Protein AF-A0A7S0RRQ2-F1 (afdb_monomer)

Secondary structure (DSSP, 8-state):
-----HHHHHHHHHHHHS-HHHHHHHTT-SSHHHHHHHHHHHHHHHHH-HHHHHHTPSSPPPPGGGS-B------EEEEGGGTEEEESS----B----SBSTTSBS---SSS----S---PPPP-

Mean predicted aligned error: 14.65 Å

Radius of gyration: 19.09 Å; Cα contacts (8 Å, |Δi|>4): 147; chains: 1; bounding box: 36×45×45 Å

Organism: NCBI:txid1034604

pLDDT: mean 73.33, std 18.24, range [39.5, 97.38]

Structure (mmCIF, N/CA/C/O backbone):
data_AF-A0A7S0RRQ2-F1
#
_entry.id   AF-A0A7S0RRQ2-F1
#
loop_
_atom_site.group_PDB
_atom_site.id
_atom_site.type_symbol
_atom_site.label_atom_id
_atom_site.label_alt_id
_atom_site.label_comp_id
_atom_site.label_asym_id
_atom_site.label_entity_id
_atom_site.label_seq_id
_atom_site.pdbx_PDB_ins_code
_atom_site.Cartn_x
_atom_site.Cartn_y
_atom_site.Cartn_z
_atom_site.occupancy
_atom_site.B_iso_or_equiv
_atom_site.auth_seq_id
_atom_site.auth_comp_id
_atom_site.auth_asym_id
_atom_site.auth_atom_id
_atom_site.pdbx_PDB_model_num
ATOM 1 N N . GLY A 1 1 ? 6.290 -14.920 -3.853 1.00 60.03 1 GLY A N 1
ATOM 2 C CA . GLY A 1 1 ? 5.599 -16.143 -3.412 1.00 60.03 1 GLY A CA 1
ATOM 3 C C . GLY A 1 1 ? 4.577 -15.842 -2.325 1.00 60.03 1 GLY A C 1
ATOM 4 O O . GLY A 1 1 ? 4.312 -14.675 -2.041 1.00 60.03 1 GLY A O 1
ATOM 5 N N . GLN A 1 2 ? 4.027 -16.902 -1.724 1.00 71.19 2 GLN A N 1
ATOM 6 C CA . GLN A 1 2 ? 3.119 -16.876 -0.558 1.00 71.19 2 GLN A CA 1
ATOM 7 C C . GLN A 1 2 ? 3.799 -17.338 0.749 1.00 71.19 2 GLN A C 1
ATOM 9 O O . GLN A 1 2 ? 3.146 -17.491 1.786 1.00 71.19 2 GLN A O 1
ATOM 14 N N . ASP A 1 3 ? 5.100 -17.628 0.693 1.00 76.12 3 ASP A N 1
ATOM 15 C CA . ASP A 1 3 ? 5.856 -18.108 1.843 1.00 76.12 3 ASP A CA 1
ATOM 16 C C . ASP A 1 3 ? 6.263 -16.917 2.717 1.00 76.12 3 ASP A C 1
ATOM 18 O O . ASP A 1 3 ? 6.983 -16.017 2.277 1.00 76.12 3 ASP A O 1
ATOM 22 N N . PHE A 1 4 ? 5.698 -16.861 3.921 1.00 76.00 4 PHE A N 1
ATOM 23 C CA . PHE A 1 4 ? 5.747 -15.709 4.818 1.00 76.00 4 PHE A CA 1
ATOM 24 C C . PH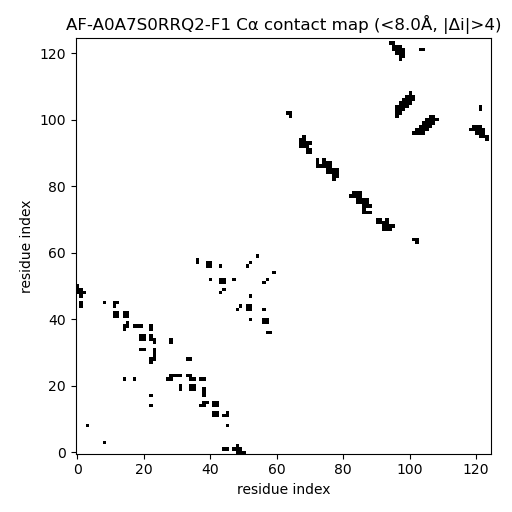E A 1 4 ? 6.107 -16.185 6.219 1.00 76.00 4 PHE A C 1
ATOM 26 O O . PHE A 1 4 ? 5.591 -17.207 6.675 1.00 76.00 4 PHE A O 1
ATOM 33 N N . PHE A 1 5 ? 6.917 -15.408 6.942 1.00 85.56 5 PHE A N 1
ATOM 34 C CA . PHE A 1 5 ? 7.195 -15.714 8.343 1.00 85.56 5 PHE A CA 1
ATOM 35 C C . PHE A 1 5 ? 5.884 -15.712 9.166 1.00 85.56 5 PHE A C 1
ATOM 37 O O . PHE A 1 5 ? 5.011 -14.877 8.902 1.00 85.56 5 PHE A O 1
ATOM 44 N N . PRO A 1 6 ? 5.703 -16.624 10.147 1.00 87.50 6 PRO A N 1
ATOM 45 C CA . PRO A 1 6 ? 4.375 -16.937 10.693 1.00 87.50 6 PRO A CA 1
ATOM 46 C C . PRO A 1 6 ? 3.595 -15.734 11.238 1.00 87.50 6 PRO A C 1
ATOM 48 O O . PRO A 1 6 ? 2.400 -15.614 10.983 1.00 87.50 6 PRO A O 1
ATOM 51 N N . GLN A 1 7 ? 4.285 -14.806 11.906 1.00 89.25 7 GLN A N 1
ATOM 52 C CA . GLN A 1 7 ? 3.702 -13.583 12.472 1.00 89.25 7 GLN A CA 1
ATOM 53 C C . GLN A 1 7 ? 3.080 -12.674 11.396 1.00 89.25 7 GLN A C 1
ATOM 55 O O . GLN A 1 7 ? 2.008 -12.111 11.607 1.00 89.25 7 GLN A O 1
ATOM 60 N N . MET A 1 8 ? 3.705 -12.566 10.214 1.00 86.88 8 MET A N 1
ATOM 61 C CA . MET A 1 8 ? 3.144 -11.807 9.089 1.00 86.88 8 MET A CA 1
ATOM 62 C C . MET A 1 8 ? 1.874 -12.474 8.558 1.00 86.88 8 MET A C 1
ATOM 64 O O . MET A 1 8 ? 0.885 -11.792 8.302 1.00 86.88 8 MET A O 1
ATOM 68 N N . ARG A 1 9 ? 1.867 -13.810 8.434 1.00 90.06 9 ARG A N 1
ATOM 69 C CA . ARG A 1 9 ? 0.675 -14.550 7.991 1.00 90.06 9 ARG A CA 1
ATOM 70 C C . ARG A 1 9 ? -0.481 -14.382 8.984 1.00 90.06 9 ARG A C 1
ATOM 72 O O . ARG A 1 9 ? -1.585 -14.089 8.542 1.00 90.06 9 ARG A O 1
ATOM 79 N N . GLN A 1 10 ? -0.215 -14.471 10.288 1.00 93.25 10 GLN A N 1
ATOM 80 C CA . GLN A 1 10 ? -1.203 -14.232 11.351 1.00 93.25 10 GLN A CA 1
ATOM 81 C C . GLN A 1 10 ? -1.772 -12.804 11.308 1.00 93.25 10 GLN A C 1
ATOM 83 O O . GLN A 1 10 ? -2.987 -12.629 11.359 1.00 93.25 10 GLN A O 1
ATOM 88 N N . CYS A 1 11 ? -0.915 -11.790 11.146 1.00 92.62 11 CYS A N 1
ATOM 89 C CA . CYS A 1 11 ? -1.331 -10.392 11.009 1.00 92.62 11 CYS A CA 1
ATOM 90 C C . CYS A 1 11 ? -2.237 -10.176 9.782 1.00 92.62 11 CYS A C 1
ATOM 92 O O . CYS A 1 11 ? -3.328 -9.620 9.903 1.00 92.62 11 CYS A O 1
ATOM 94 N N . MET A 1 12 ? -1.840 -10.689 8.611 1.00 93.81 12 MET A N 1
ATOM 95 C CA . MET A 1 12 ? -2.667 -10.605 7.401 1.00 93.81 12 MET A CA 1
ATOM 96 C C . MET A 1 12 ? -3.986 -11.379 7.549 1.00 93.81 12 MET A C 1
ATOM 98 O O . MET A 1 12 ? -5.011 -10.910 7.065 1.00 93.81 12 MET A O 1
ATOM 102 N N . GLN A 1 13 ? -3.993 -12.523 8.246 1.00 95.44 13 GLN A N 1
ATOM 103 C CA . GLN A 1 13 ? -5.216 -13.282 8.538 1.00 95.44 13 GLN A CA 1
ATOM 104 C C . GLN A 1 13 ? -6.193 -12.472 9.400 1.00 95.44 13 GLN A C 1
ATOM 106 O O . GLN A 1 13 ? -7.345 -12.323 8.994 1.00 95.44 13 GLN A O 1
ATOM 111 N N . HIS A 1 14 ? -5.730 -11.879 10.508 1.00 96.75 14 HIS A N 1
ATOM 112 C CA . HIS A 1 14 ? -6.534 -10.989 11.361 1.00 96.75 14 HIS A CA 1
ATOM 113 C C . HIS A 1 14 ? -7.149 -9.839 10.546 1.00 96.75 14 HIS A C 1
ATOM 115 O O . HIS A 1 14 ? -8.372 -9.726 10.459 1.00 96.75 14 HIS A O 1
ATOM 121 N N . LEU A 1 15 ? -6.318 -9.077 9.825 1.00 96.00 15 LEU A N 1
ATOM 122 C CA . LEU A 1 15 ? -6.752 -7.952 8.982 1.00 96.00 15 LEU A CA 1
ATOM 123 C C . LEU A 1 15 ? -7.727 -8.350 7.854 1.00 96.00 15 LEU A C 1
ATOM 125 O O . LEU A 1 15 ? -8.618 -7.572 7.514 1.00 96.00 15 LEU A O 1
ATOM 129 N N . SER A 1 16 ? -7.595 -9.557 7.292 1.00 95.12 16 SER A N 1
ATOM 130 C CA . SER A 1 16 ? -8.529 -10.092 6.286 1.00 95.12 16 SER A CA 1
ATOM 131 C C . SER A 1 16 ? -9.851 -10.613 6.871 1.00 95.12 16 SER A C 1
ATOM 133 O O . SER A 1 16 ? -10.835 -10.718 6.143 1.00 95.12 16 SER A O 1
ATOM 135 N N . SER A 1 17 ? -9.888 -10.943 8.169 1.00 97.25 17 SER A N 1
ATOM 136 C CA . SER A 1 17 ? -11.089 -11.452 8.855 1.00 97.25 17 SER A CA 1
ATOM 137 C C . SER A 1 17 ? -12.020 -10.354 9.379 1.00 97.25 17 SER A C 1
ATOM 139 O O . SER A 1 17 ? -13.209 -10.601 9.564 1.00 97.25 17 SER A O 1
ATOM 141 N N . MET A 1 18 ? -11.491 -9.147 9.586 1.00 97.00 18 MET A N 1
ATOM 142 C CA . MET A 1 18 ? -12.249 -7.957 9.976 1.00 97.00 18 MET A CA 1
ATOM 143 C C . MET A 1 18 ? -12.855 -7.240 8.767 1.00 97.00 18 MET A C 1
ATOM 145 O O . MET A 1 18 ? -12.277 -7.256 7.680 1.00 97.00 18 MET A O 1
ATOM 149 N N . THR A 1 19 ? -13.973 -6.534 8.958 1.00 97.38 19 THR A N 1
ATOM 150 C CA . THR A 1 19 ? -14.477 -5.592 7.946 1.00 97.38 19 THR A CA 1
ATOM 151 C C . THR A 1 19 ? -13.596 -4.334 7.873 1.00 97.38 19 THR A C 1
ATOM 153 O O . THR A 1 19 ? -12.903 -4.004 8.842 1.00 97.38 19 THR A O 1
ATOM 156 N N . PRO A 1 20 ? -13.626 -3.573 6.762 1.00 96.25 20 PRO A N 1
ATOM 157 C CA . PRO A 1 20 ? -12.943 -2.283 6.675 1.00 96.25 20 PRO A CA 1
ATOM 158 C C . PRO A 1 20 ? -13.309 -1.301 7.797 1.00 96.25 20 PRO A C 1
ATOM 160 O O . PRO A 1 20 ? -12.464 -0.516 8.207 1.00 96.25 20 PRO A O 1
ATOM 163 N N . GLU A 1 21 ? -14.535 -1.344 8.315 1.00 96.25 21 GLU A N 1
ATOM 164 C CA . GLU A 1 21 ? -15.006 -0.493 9.413 1.00 96.25 21 GLU A CA 1
ATOM 165 C C . GLU A 1 21 ? -14.344 -0.887 10.740 1.00 96.25 21 GLU A C 1
ATOM 167 O O . GLU A 1 21 ? -13.841 -0.021 11.450 1.00 96.25 21 GLU A O 1
ATOM 172 N N . GLN A 1 22 ? -14.244 -2.190 11.027 1.00 95.50 22 GLN A N 1
ATOM 173 C CA . GLN A 1 22 ? -13.519 -2.709 12.193 1.00 95.50 22 GLN A CA 1
ATOM 174 C C . GLN A 1 22 ? -12.019 -2.384 12.112 1.00 95.50 22 GLN A C 1
ATOM 176 O O . GLN A 1 22 ? -11.434 -1.921 13.087 1.00 95.50 22 GLN A O 1
ATOM 181 N N . VAL A 1 23 ? -11.407 -2.526 10.928 1.00 92.88 23 VAL A N 1
ATOM 18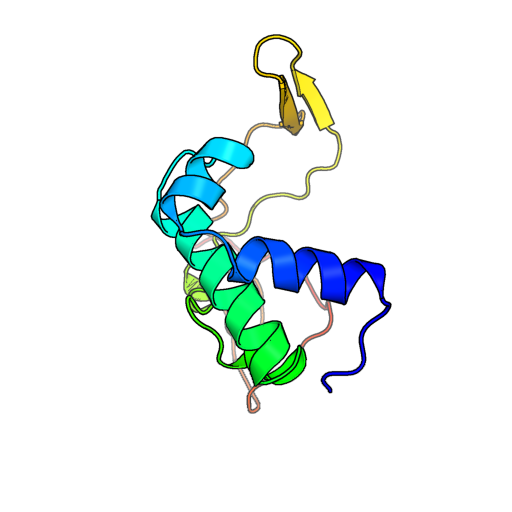2 C CA . VAL A 1 23 ? -10.020 -2.086 10.684 1.00 92.88 23 VAL A CA 1
ATOM 183 C C . VAL A 1 23 ? -9.885 -0.563 10.835 1.00 92.88 23 VAL A C 1
ATOM 185 O O . VAL A 1 23 ? -8.832 -0.085 11.256 1.00 92.88 23 VAL A O 1
ATOM 188 N N . GLN A 1 24 ? -10.921 0.224 10.520 1.00 85.88 24 GLN A N 1
ATOM 189 C CA . GLN A 1 24 ? -10.898 1.671 10.737 1.00 85.88 24 GLN A CA 1
ATOM 190 C C . GLN A 1 24 ? -10.917 2.018 12.232 1.00 85.88 24 GLN A C 1
ATOM 192 O O . GLN A 1 24 ? -10.153 2.888 12.650 1.00 85.88 24 GLN A O 1
ATOM 197 N N . GLU A 1 25 ? -11.757 1.341 13.014 1.00 88.75 25 GLU A N 1
ATOM 198 C CA . GLU A 1 25 ? -11.912 1.552 14.456 1.00 88.75 25 GLU A CA 1
ATOM 199 C C . GLU A 1 25 ? -10.683 1.071 15.249 1.00 88.75 25 GLU A C 1
ATOM 201 O O . GLU A 1 25 ? -10.069 1.872 15.952 1.00 88.75 25 GLU A O 1
ATOM 206 N N . GLU A 1 26 ? -10.253 -0.187 15.072 1.00 90.19 26 GLU A N 1
ATOM 207 C CA . GLU A 1 26 ? -9.137 -0.806 15.818 1.00 90.19 26 GLU A CA 1
ATOM 208 C C . GLU A 1 26 ? -7.795 -0.076 15.600 1.00 90.19 26 GLU A C 1
ATOM 210 O O . GLU A 1 26 ? -7.008 0.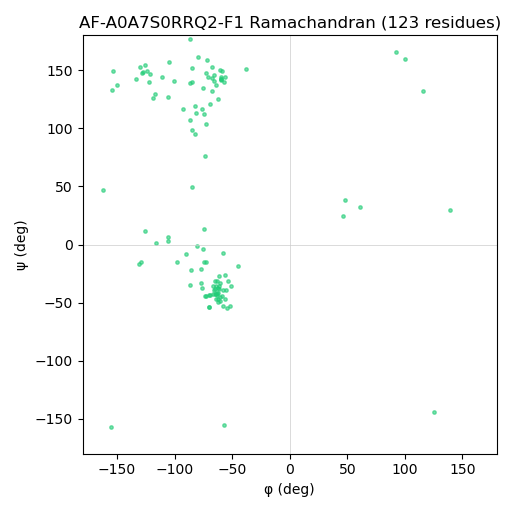072 16.534 1.00 90.19 26 GLU A O 1
ATOM 215 N N . TYR A 1 27 ? -7.548 0.435 14.386 1.00 87.06 27 TYR A N 1
ATOM 216 C CA . TYR A 1 27 ? -6.292 1.108 14.011 1.00 87.06 27 TYR A CA 1
ATOM 217 C C . TYR A 1 27 ? -6.421 2.637 13.891 1.00 87.06 27 TYR A C 1
ATOM 219 O O . TYR A 1 27 ? 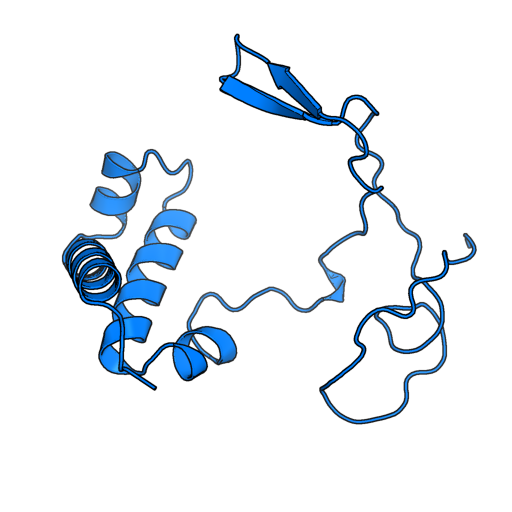-5.475 3.305 13.467 1.00 87.06 27 TYR A O 1
ATOM 227 N N . GLY A 1 28 ? -7.575 3.210 14.253 1.00 85.25 28 GLY A N 1
ATOM 228 C CA . GLY A 1 28 ? -7.803 4.659 14.282 1.00 85.25 28 GLY A CA 1
ATOM 229 C C . GLY A 1 28 ? -7.648 5.368 12.929 1.00 85.25 28 GLY A C 1
ATOM 230 O O . GLY A 1 28 ? -7.205 6.521 12.882 1.00 85.25 28 GLY A O 1
ATOM 231 N N . TYR A 1 29 ? -7.965 4.707 11.810 1.00 77.56 29 TYR A N 1
ATOM 232 C CA . TYR A 1 29 ? -7.775 5.304 10.485 1.00 77.56 29 TYR A CA 1
ATOM 233 C C . TYR A 1 29 ? -8.740 6.489 10.255 1.00 77.56 29 TYR A C 1
ATOM 235 O O . TYR A 1 29 ? -9.952 6.357 10.435 1.00 77.56 29 TYR A O 1
ATOM 243 N N . PRO A 1 30 ? -8.261 7.649 9.761 1.00 74.25 30 PRO A N 1
ATOM 244 C CA . PRO A 1 30 ? -9.089 8.850 9.598 1.00 74.25 30 PRO A CA 1
ATOM 245 C C . PRO A 1 30 ? -10.047 8.788 8.395 1.00 74.25 30 PRO A C 1
ATOM 247 O O . PRO A 1 30 ? -10.806 9.726 8.155 1.00 74.25 30 PRO A O 1
ATOM 250 N N . ASN A 1 31 ? -9.994 7.724 7.590 1.00 80.50 31 ASN A N 1
ATOM 251 C CA . ASN A 1 31 ? -10.874 7.526 6.447 1.00 80.50 31 ASN A CA 1
ATOM 252 C C . ASN A 1 31 ? -11.028 6.034 6.132 1.00 80.50 31 ASN A C 1
ATOM 254 O O . ASN A 1 31 ? -10.023 5.334 5.986 1.00 80.50 31 ASN A O 1
ATOM 258 N N . ILE A 1 32 ? -12.268 5.581 5.926 1.00 85.50 32 ILE A N 1
ATOM 259 C CA . ILE A 1 32 ? -12.598 4.186 5.601 1.00 85.50 32 ILE A CA 1
ATOM 260 C C . ILE A 1 32 ? -11.777 3.631 4.429 1.00 85.50 32 ILE A C 1
ATOM 262 O O . ILE A 1 32 ? -11.318 2.497 4.491 1.00 85.50 32 ILE A O 1
ATOM 266 N N . ARG A 1 33 ? -11.461 4.444 3.406 1.00 84.12 33 ARG A N 1
ATOM 267 C CA . ARG A 1 33 ? -10.660 4.009 2.244 1.00 84.12 33 ARG A CA 1
ATOM 268 C C . ARG A 1 33 ? -9.250 3.546 2.612 1.00 84.12 33 ARG A C 1
ATOM 270 O O . ARG A 1 33 ? -8.682 2.742 1.880 1.00 84.12 33 ARG A O 1
ATOM 277 N N . MET A 1 34 ? -8.675 4.049 3.708 1.00 84.50 34 MET A N 1
ATOM 278 C CA . MET A 1 34 ? -7.367 3.599 4.197 1.00 84.50 34 MET A CA 1
ATOM 279 C C . MET A 1 34 ? -7.480 2.208 4.822 1.00 84.50 34 MET A C 1
ATOM 281 O O . MET A 1 34 ? -6.696 1.325 4.487 1.00 84.50 34 MET A O 1
ATOM 285 N N . ALA A 1 35 ? -8.507 1.988 5.642 1.00 88.06 35 ALA A N 1
ATOM 286 C CA . ALA A 1 35 ? -8.792 0.689 6.236 1.00 88.06 35 ALA A CA 1
ATOM 287 C C . ALA A 1 35 ? -9.179 -0.359 5.174 1.00 88.06 35 ALA A C 1
ATOM 289 O O . ALA A 1 35 ? -8.621 -1.454 5.166 1.00 88.06 35 ALA A O 1
ATOM 290 N N . SER A 1 36 ? -10.019 0.004 4.191 1.00 91.25 36 SER A N 1
ATOM 291 C CA . SER A 1 36 ? -10.316 -0.840 3.022 1.00 91.25 36 SER A CA 1
ATOM 292 C C . SER A 1 36 ? -9.055 -1.199 2.233 1.00 91.25 36 SER A C 1
ATOM 294 O O . SER A 1 36 ? -8.925 -2.327 1.769 1.00 91.25 36 SER A O 1
ATOM 296 N N . ALA A 1 37 ? -8.110 -0.264 2.079 1.00 91.38 37 ALA A N 1
ATOM 297 C CA . ALA 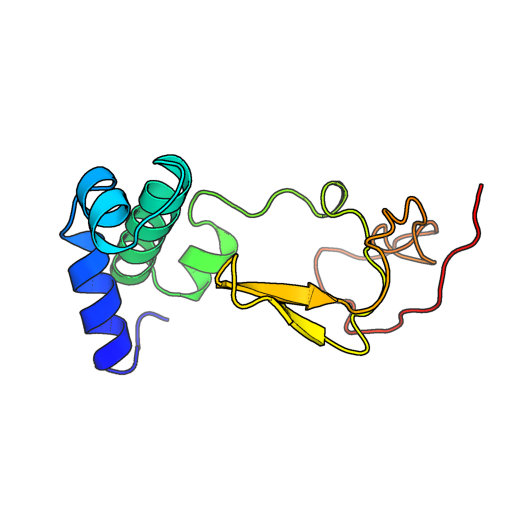A 1 37 ? -6.853 -0.525 1.383 1.00 91.38 37 ALA A CA 1
ATOM 298 C C . ALA A 1 37 ? -5.960 -1.525 2.134 1.00 91.38 37 ALA A C 1
ATOM 300 O O . ALA A 1 37 ? -5.295 -2.326 1.482 1.00 91.38 37 ALA A O 1
ATOM 301 N N . ILE A 1 38 ? -5.955 -1.504 3.471 1.00 91.81 38 ILE A N 1
ATOM 302 C CA . ILE A 1 38 ? -5.253 -2.504 4.288 1.00 91.81 38 ILE A CA 1
ATOM 303 C C . ILE A 1 38 ? -5.957 -3.860 4.195 1.00 91.81 38 ILE A C 1
ATOM 305 O O . ILE A 1 38 ? -5.318 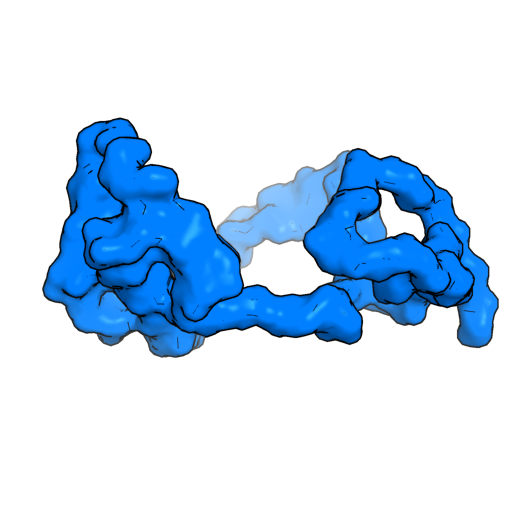-4.821 3.780 1.00 91.81 38 ILE A O 1
ATOM 309 N N . HIS A 1 39 ? -7.264 -3.923 4.470 1.00 94.56 39 HIS A N 1
ATOM 310 C CA . HIS A 1 39 ? -8.063 -5.151 4.379 1.00 94.56 39 HIS A CA 1
ATOM 311 C C . HIS A 1 39 ? -7.907 -5.846 3.013 1.00 94.56 39 HIS A C 1
ATOM 313 O O . HIS A 1 39 ? -7.514 -7.012 2.945 1.00 94.56 39 HIS A O 1
ATOM 319 N N . ASN A 1 40 ? -8.120 -5.114 1.911 1.00 93.94 40 ASN A N 1
ATOM 320 C CA . ASN A 1 40 ? -7.974 -5.649 0.554 1.00 93.94 40 ASN A CA 1
ATOM 321 C C . ASN A 1 40 ? -6.556 -6.174 0.300 1.00 93.94 40 ASN A C 1
ATOM 323 O O . ASN A 1 40 ? -6.391 -7.264 -0.245 1.00 93.94 40 ASN A O 1
ATOM 327 N N . ARG A 1 41 ? -5.528 -5.422 0.720 1.00 92.38 41 ARG A N 1
ATOM 328 C CA . ARG A 1 41 ? -4.129 -5.833 0.555 1.00 92.38 41 ARG A CA 1
ATOM 329 C C . ARG A 1 41 ? -3.801 -7.071 1.376 1.00 92.38 41 ARG A C 1
ATOM 331 O O . ARG A 1 41 ? -3.096 -7.918 0.849 1.00 92.38 41 ARG A O 1
ATOM 338 N N . SER A 1 42 ? -4.311 -7.215 2.598 1.00 94.38 42 SER A N 1
ATOM 339 C CA . SER A 1 42 ? -4.139 -8.426 3.413 1.00 94.38 42 SER A CA 1
ATOM 340 C C . SER A 1 42 ? -4.803 -9.650 2.778 1.00 94.38 42 SER A C 1
ATOM 342 O O . SER A 1 42 ? -4.183 -10.712 2.697 1.00 94.38 42 SER A O 1
ATOM 344 N N . THR A 1 43 ? -6.014 -9.488 2.243 1.00 94.56 43 THR A N 1
ATOM 345 C CA . THR A 1 43 ? -6.744 -10.540 1.519 1.00 94.56 43 THR A CA 1
ATOM 346 C C . THR A 1 43 ? -6.021 -10.964 0.232 1.00 94.56 43 THR A C 1
ATOM 348 O O . THR A 1 43 ? -5.801 -12.160 0.018 1.00 94.56 43 THR A O 1
ATOM 351 N N . ASP A 1 44 ? -5.560 -10.015 -0.592 1.00 94.00 44 ASP A N 1
ATOM 352 C CA . ASP A 1 44 ? -4.725 -10.306 -1.771 1.00 94.00 44 ASP A CA 1
ATOM 353 C C . ASP A 1 44 ? -3.386 -10.966 -1.374 1.00 94.00 44 ASP A C 1
ATOM 355 O O . ASP A 1 44 ? -2.945 -11.907 -2.041 1.00 94.00 44 ASP A O 1
ATOM 359 N N . PHE A 1 45 ? -2.770 -10.553 -0.255 1.00 90.94 45 PHE A N 1
ATOM 360 C CA . PHE A 1 45 ? -1.512 -11.120 0.258 1.00 90.94 45 PHE A CA 1
ATOM 361 C C . PHE A 1 45 ? -1.623 -12.630 0.479 1.00 90.94 45 PHE A C 1
ATOM 363 O O . PHE A 1 45 ? -0.744 -13.390 0.067 1.00 90.94 45 PHE A O 1
ATOM 370 N N . LEU A 1 46 ? -2.716 -13.053 1.119 1.00 92.88 46 LEU A N 1
ATOM 371 C CA . LEU A 1 46 ? -2.999 -14.448 1.444 1.00 92.88 46 LEU A CA 1
ATOM 372 C C . LEU A 1 46 ? -3.409 -15.249 0.204 1.00 92.88 46 LEU A C 1
ATOM 374 O O . LEU A 1 46 ? -2.909 -16.352 -0.000 1.00 92.88 46 LEU A O 1
ATOM 378 N N . ALA A 1 47 ? -4.284 -14.694 -0.638 1.00 93.25 47 ALA A N 1
ATOM 379 C CA . ALA A 1 47 ? -4.826 -15.402 -1.795 1.00 93.25 47 ALA A CA 1
ATOM 380 C C . ALA A 1 47 ? -3.845 -15.494 -2.980 1.00 93.25 47 ALA A C 1
ATOM 382 O O . ALA A 1 47 ? -3.870 -16.469 -3.730 1.00 93.25 47 ALA A O 1
ATOM 383 N N . ARG A 1 48 ? -2.990 -14.481 -3.182 1.00 92.12 48 ARG A N 1
ATOM 384 C CA . ARG A 1 48 ? -2.215 -14.276 -4.427 1.00 92.12 48 ARG A CA 1
ATOM 385 C C . ARG A 1 48 ? -0.715 -14.072 -4.197 1.00 92.12 48 ARG A C 1
ATOM 387 O O . ARG A 1 48 ? 0.072 -14.236 -5.125 1.00 92.12 48 ARG A O 1
ATOM 394 N N . GLY A 1 49 ? -0.299 -13.786 -2.964 1.00 88.62 49 GLY A N 1
ATOM 395 C CA . GLY A 1 49 ? 1.107 -13.620 -2.596 1.00 88.62 49 GLY A CA 1
ATOM 396 C C . GLY A 1 49 ? 1.610 -12.176 -2.683 1.00 88.62 49 GLY A C 1
ATOM 397 O O . GLY A 1 49 ? 0.986 -11.304 -3.293 1.00 88.62 49 GLY A O 1
ATOM 398 N N . PHE A 1 50 ? 2.775 -11.923 -2.077 1.00 83.88 50 PHE A N 1
ATOM 399 C CA . PHE A 1 50 ? 3.341 -10.575 -1.922 1.00 83.88 50 PHE A CA 1
ATOM 400 C C . PHE A 1 50 ? 3.561 -9.851 -3.258 1.00 83.88 50 PHE A C 1
ATOM 402 O O . PHE A 1 50 ? 3.077 -8.738 -3.443 1.00 83.88 50 PHE A O 1
ATOM 409 N N . GLU A 1 51 ? 4.258 -10.488 -4.202 1.00 82.50 51 GLU A N 1
ATOM 410 C CA . GLU A 1 51 ? 4.633 -9.877 -5.487 1.00 82.50 51 GLU A CA 1
ATOM 411 C C . GLU A 1 51 ? 3.401 -9.509 -6.317 1.00 82.50 51 GLU A C 1
ATOM 413 O O . GLU A 1 51 ? 3.329 -8.408 -6.859 1.00 82.50 51 GLU A O 1
ATOM 418 N N . TRP A 1 52 ? 2.393 -10.389 -6.350 1.00 87.56 52 TRP A N 1
ATOM 419 C CA . TRP A 1 52 ? 1.130 -10.100 -7.024 1.00 87.56 52 TRP A CA 1
ATOM 420 C C . TRP A 1 52 ? 0.426 -8.902 -6.370 1.00 87.56 52 TRP A C 1
ATOM 422 O O . TRP A 1 52 ? 0.024 -7.963 -7.052 1.00 87.56 52 TRP A O 1
ATOM 432 N N . THR A 1 53 ? 0.340 -8.891 -5.038 1.00 88.19 53 THR A N 1
ATOM 433 C CA . THR A 1 53 ? -0.324 -7.830 -4.257 1.00 88.19 53 THR A CA 1
ATOM 434 C C . THR A 1 53 ? 0.373 -6.473 -4.392 1.00 88.19 53 THR A C 1
ATOM 436 O O . THR A 1 53 ? -0.270 -5.422 -4.343 1.00 88.19 53 THR A O 1
ATOM 439 N N . LEU A 1 54 ? 1.694 -6.473 -4.577 1.00 80.94 54 LEU A N 1
ATOM 440 C CA . LEU A 1 54 ? 2.488 -5.266 -4.784 1.00 80.94 54 LEU A CA 1
ATOM 441 C C . LEU A 1 54 ? 2.324 -4.701 -6.205 1.00 80.94 54 LEU A C 1
ATOM 443 O O . LEU A 1 54 ? 2.275 -3.482 -6.360 1.00 80.94 54 LEU A O 1
ATOM 447 N N . LEU A 1 55 ? 2.213 -5.564 -7.220 1.00 80.06 55 LEU A N 1
ATOM 448 C CA . LEU A 1 55 ? 2.114 -5.170 -8.632 1.00 80.06 55 LEU A CA 1
ATOM 449 C C . LEU A 1 55 ? 0.678 -4.871 -9.099 1.00 80.06 55 LEU A C 1
ATOM 451 O O . LEU A 1 55 ? 0.484 -3.996 -9.941 1.00 80.06 55 LEU A O 1
ATOM 455 N N . TYR A 1 56 ? -0.316 -5.590 -8.572 1.00 82.94 56 TYR A N 1
ATOM 456 C CA . TYR A 1 56 ? -1.684 -5.619 -9.111 1.00 82.94 56 TYR A CA 1
ATOM 457 C C . TYR A 1 56 ? -2.788 -5.403 -8.060 1.00 82.94 56 TYR A C 1
ATOM 459 O O . TYR A 1 56 ? -3.926 -5.100 -8.430 1.00 82.94 56 TYR A O 1
ATOM 467 N N . GLY A 1 57 ? -2.472 -5.545 -6.766 1.00 83.88 57 GLY A N 1
ATOM 468 C CA . GLY A 1 57 ? -3.427 -5.385 -5.664 1.00 83.88 57 GLY A CA 1
ATOM 469 C C . GLY A 1 57 ? -3.948 -3.953 -5.526 1.00 83.88 57 GLY A C 1
ATOM 470 O O . GLY A 1 57 ? -3.203 -2.981 -5.692 1.00 83.88 57 GLY A O 1
ATOM 471 N N . GLN A 1 58 ? -5.241 -3.816 -5.221 1.00 81.12 58 GLN A N 1
ATOM 472 C CA . GLN A 1 58 ? -5.934 -2.523 -5.194 1.00 81.12 58 GLN A CA 1
ATOM 473 C C . GLN A 1 58 ? -6.110 -1.973 -3.762 1.00 81.12 58 GLN A C 1
ATOM 475 O O . GLN A 1 58 ? -6.446 -2.732 -2.854 1.00 81.12 58 GLN A O 1
ATOM 480 N N . PRO A 1 59 ? -5.947 -0.652 -3.538 1.00 79.94 59 PRO A N 1
ATOM 481 C CA . PRO A 1 59 ? -5.629 0.376 -4.528 1.00 79.94 59 PRO A CA 1
ATOM 482 C C . PRO A 1 59 ? -4.161 0.326 -4.967 1.00 79.94 59 PRO A C 1
ATOM 484 O O . PRO A 1 59 ? -3.257 0.252 -4.128 1.00 79.94 59 PRO A O 1
ATOM 487 N N . THR A 1 60 ? -3.912 0.414 -6.274 1.00 76.06 60 THR A N 1
ATOM 488 C CA . THR A 1 60 ? -2.559 0.622 -6.803 1.00 76.06 60 THR A CA 1
ATOM 489 C C . THR A 1 60 ? -2.036 2.011 -6.434 1.00 76.06 60 THR A C 1
ATOM 491 O O . THR A 1 60 ? -2.800 2.966 -6.254 1.00 76.06 60 THR A O 1
ATOM 494 N N . ASN A 1 61 ? -0.709 2.141 -6.339 1.00 66.56 61 ASN A N 1
ATOM 495 C CA . ASN A 1 61 ? -0.081 3.454 -6.217 1.00 66.56 61 ASN A CA 1
ATOM 496 C C . ASN A 1 61 ? -0.485 4.329 -7.410 1.00 66.56 61 ASN A C 1
ATOM 498 O O . ASN A 1 61 ? -0.548 3.862 -8.550 1.00 66.56 61 ASN A O 1
ATOM 502 N N . GLN A 1 62 ? -0.743 5.610 -7.149 1.00 58.88 62 GLN A N 1
ATOM 503 C CA . GLN A 1 62 ? -0.948 6.578 -8.221 1.00 58.88 62 GLN A CA 1
ATOM 504 C C . GLN A 1 62 ? 0.312 6.638 -9.097 1.00 58.88 62 GLN A C 1
ATOM 506 O O . GLN A 1 62 ? 1.427 6.523 -8.591 1.00 58.88 62 GLN A O 1
ATOM 511 N N . ALA A 1 63 ? 0.146 6.819 -10.409 1.00 56.19 63 ALA A N 1
ATOM 512 C CA . ALA A 1 63 ? 1.285 6.941 -11.316 1.00 56.19 63 ALA A CA 1
ATOM 513 C C . ALA A 1 63 ? 2.214 8.095 -10.883 1.00 56.19 63 ALA A C 1
ATOM 515 O O . ALA A 1 63 ? 1.748 9.113 -10.360 1.00 56.19 63 ALA A O 1
ATOM 516 N N . MET A 1 64 ? 3.529 7.911 -11.069 1.00 52.97 64 MET A N 1
ATOM 517 C CA . MET A 1 64 ? 4.560 8.674 -10.344 1.00 52.97 64 MET A CA 1
ATOM 518 C C . MET A 1 64 ? 4.448 10.198 -10.486 1.00 52.97 64 MET A C 1
ATOM 520 O O . MET A 1 64 ? 4.796 10.911 -9.550 1.00 52.97 64 MET A O 1
ATOM 524 N N . HIS A 1 65 ? 3.862 10.692 -11.582 1.00 53.12 65 HIS A N 1
ATOM 5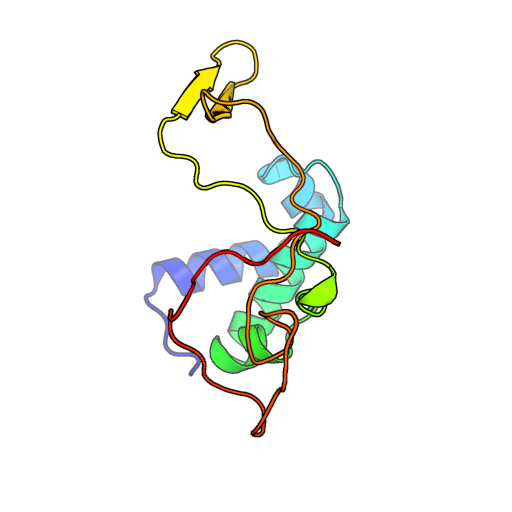25 C CA . HIS A 1 65 ? 3.583 12.111 -11.837 1.00 53.12 65 HIS A CA 1
ATOM 526 C C . HIS A 1 65 ? 2.691 12.811 -10.793 1.00 53.12 65 HIS A C 1
ATOM 528 O O . HIS A 1 65 ? 2.485 14.019 -10.887 1.00 53.12 65 HIS A O 1
ATOM 534 N N . ARG A 1 66 ? 2.119 12.082 -9.824 1.00 50.12 66 ARG A N 1
ATOM 535 C CA . ARG A 1 66 ? 1.338 12.654 -8.711 1.00 50.12 66 ARG A CA 1
ATOM 536 C C . ARG A 1 66 ? 2.122 12.833 -7.410 1.00 50.12 66 ARG A C 1
ATOM 538 O O . ARG A 1 66 ? 1.657 13.573 -6.544 1.00 50.12 66 ARG A O 1
ATOM 545 N N . TYR A 1 67 ? 3.293 12.212 -7.265 1.00 52.66 67 TYR A N 1
ATOM 546 C CA . TYR A 1 67 ? 4.166 12.450 -6.117 1.00 52.66 67 TYR A CA 1
ATOM 547 C C . TYR A 1 67 ? 5.033 13.677 -6.400 1.00 52.66 67 TYR A C 1
ATOM 549 O O . TYR A 1 67 ? 6.043 13.592 -7.093 1.00 52.66 67 TYR A O 1
ATOM 557 N N . LYS A 1 68 ? 4.621 14.833 -5.870 1.00 56.31 68 LYS A N 1
ATOM 558 C CA . LYS A 1 68 ? 5.466 16.033 -5.869 1.00 56.31 68 LYS A CA 1
ATOM 559 C C . LYS A 1 68 ? 6.701 15.760 -5.015 1.00 56.31 68 LYS A C 1
ATOM 561 O O . LYS A 1 68 ? 6.577 15.167 -3.940 1.00 56.31 68 LYS A O 1
ATOM 566 N N . ILE A 1 69 ? 7.871 16.178 -5.487 1.00 60.53 69 ILE A N 1
ATOM 567 C CA . ILE A 1 69 ? 9.115 15.994 -4.740 1.00 60.53 69 ILE A CA 1
ATOM 568 C C . ILE A 1 69 ? 9.060 16.885 -3.487 1.00 60.53 69 ILE A C 1
ATOM 570 O O . ILE A 1 69 ? 8.504 17.985 -3.498 1.00 60.53 69 ILE A O 1
ATOM 574 N N . ALA A 1 70 ? 9.602 16.376 -2.386 1.00 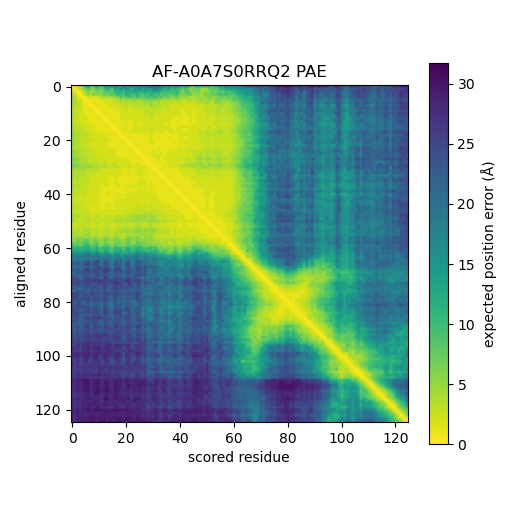62.88 70 ALA A N 1
ATOM 575 C CA . ALA A 1 70 ? 9.787 17.115 -1.146 1.00 62.88 70 ALA A CA 1
ATOM 576 C C . ALA A 1 70 ? 11.283 17.122 -0.794 1.00 62.88 70 ALA A C 1
ATOM 578 O O . ALA A 1 70 ? 11.969 16.128 -1.070 1.00 62.88 70 ALA A O 1
ATOM 579 N N . PRO A 1 71 ? 11.804 18.199 -0.179 1.00 66.25 71 PRO A N 1
ATOM 580 C CA . PRO A 1 71 ? 13.193 18.248 0.259 1.00 66.25 71 PRO A CA 1
ATOM 581 C C . PRO A 1 71 ? 13.492 17.146 1.286 1.00 66.25 71 PRO A C 1
ATOM 583 O O . PRO A 1 71 ? 12.622 16.716 2.048 1.00 66.25 71 PRO A O 1
ATOM 586 N N . LYS A 1 72 ? 14.747 16.682 1.311 1.00 68.25 72 LYS A N 1
ATOM 587 C CA . LYS A 1 72 ? 15.196 15.635 2.239 1.00 68.25 72 LYS A CA 1
ATOM 588 C C . LYS A 1 72 ? 15.065 16.117 3.686 1.00 68.25 72 LYS A C 1
ATOM 590 O O . LYS A 1 72 ? 15.657 17.125 4.058 1.00 68.25 72 LYS A O 1
ATOM 595 N N . CYS A 1 73 ? 14.351 15.344 4.501 1.00 71.31 73 CYS A N 1
ATOM 596 C CA . CYS A 1 73 ? 14.115 15.624 5.916 1.00 71.31 73 CYS A CA 1
ATOM 597 C C . CYS A 1 73 ? 15.384 15.376 6.759 1.00 71.31 73 CYS A C 1
ATOM 599 O O . CYS A 1 73 ? 15.522 14.347 7.415 1.00 71.31 73 CYS A O 1
ATOM 601 N N . CYS A 1 74 ? 16.350 16.298 6.696 1.00 74.12 74 CYS A N 1
ATOM 602 C CA . CYS A 1 74 ? 17.681 16.128 7.299 1.00 74.12 74 CYS A CA 1
ATOM 603 C C . CYS A 1 74 ? 17.704 16.224 8.837 1.00 74.12 74 CYS A C 1
ATOM 605 O O . CYS A 1 74 ? 18.687 15.825 9.455 1.00 74.12 74 CYS A O 1
ATOM 607 N N . SER A 1 75 ? 16.648 16.743 9.469 1.00 79.06 75 SER A N 1
ATOM 608 C CA . SER A 1 75 ? 16.412 16.568 10.906 1.00 79.06 75 SER A CA 1
ATOM 609 C C . SER A 1 75 ? 14.921 16.660 11.227 1.00 79.06 75 SER A C 1
ATOM 611 O O . SER A 1 75 ? 14.167 17.356 10.540 1.00 79.06 75 SER A O 1
ATOM 613 N N . MET A 1 76 ? 14.504 15.939 12.267 1.00 84.25 76 MET A N 1
ATOM 614 C CA . MET A 1 76 ? 13.112 15.825 12.702 1.00 84.25 76 MET A CA 1
ATOM 615 C C . MET A 1 76 ? 12.970 16.187 14.180 1.00 84.25 76 MET A C 1
ATOM 617 O O . MET A 1 76 ? 13.908 16.017 14.959 1.00 84.25 76 MET A O 1
ATOM 621 N N . SER A 1 77 ? 11.783 16.636 14.571 1.00 87.88 77 SER A N 1
ATOM 622 C CA . SER A 1 77 ? 11.370 16.808 15.966 1.00 87.88 77 SER A CA 1
ATOM 623 C C . SER A 1 77 ? 10.050 16.085 16.214 1.00 87.88 77 SER A C 1
ATOM 625 O O . SER A 1 77 ? 9.214 15.954 15.318 1.00 87.88 77 SER A O 1
ATOM 627 N N . PHE A 1 78 ? 9.867 15.586 17.437 1.00 86.31 78 PHE A N 1
ATOM 628 C CA . PHE A 1 78 ? 8.593 15.030 17.880 1.00 86.31 78 PHE A CA 1
ATOM 629 C C . PHE A 1 78 ? 7.773 16.121 18.568 1.00 86.31 78 PHE A C 1
ATOM 631 O O . PHE A 1 78 ? 8.162 16.639 19.614 1.00 86.31 78 PHE A O 1
ATOM 638 N N . ASN A 1 79 ? 6.626 16.459 17.990 1.00 87.06 79 ASN A N 1
ATOM 639 C CA . ASN A 1 79 ? 5.676 17.386 18.578 1.00 87.06 79 ASN A CA 1
ATOM 640 C C . ASN A 1 79 ? 4.742 16.609 19.519 1.00 87.06 79 ASN A C 1
ATOM 642 O O . ASN A 1 79 ? 3.873 15.856 19.071 1.00 87.06 79 ASN A O 1
ATOM 646 N N . GLN A 1 80 ? 4.930 16.798 20.827 1.00 88.38 80 GLN A N 1
ATOM 647 C CA . GLN A 1 80 ? 4.205 16.049 21.857 1.00 88.38 80 GLN A CA 1
ATOM 648 C C . GLN A 1 80 ? 2.693 16.325 21.853 1.00 88.38 80 GLN A C 1
ATOM 650 O O . GLN A 1 80 ? 1.922 15.388 22.009 1.00 88.38 80 GLN A O 1
ATOM 655 N N . SER A 1 81 ? 2.247 17.566 21.619 1.00 85.06 81 SER A N 1
ATOM 656 C CA . SER A 1 81 ? 0.818 17.925 21.688 1.00 85.06 81 SER A CA 1
ATOM 657 C C . SER A 1 81 ? -0.019 17.432 20.503 1.00 85.06 81 SER A C 1
ATOM 659 O O . SER A 1 81 ? -1.244 17.412 20.586 1.00 85.06 81 SER A O 1
ATOM 661 N N . SER A 1 82 ? 0.620 17.013 19.407 1.00 80.38 82 SER A N 1
ATOM 662 C CA . SER A 1 82 ? -0.043 16.425 18.232 1.00 80.38 82 SER A CA 1
ATOM 663 C C . SER A 1 82 ? 0.352 14.967 17.960 1.00 80.38 82 SER A C 1
ATOM 665 O O . SER A 1 82 ? -0.126 14.390 16.982 1.00 80.38 82 SER A O 1
ATOM 667 N N . HIS A 1 83 ? 1.217 14.390 18.807 1.00 82.75 83 HIS A N 1
ATOM 668 C CA . HIS A 1 83 ? 1.812 13.052 18.686 1.00 82.75 83 HIS A CA 1
ATOM 669 C C . HIS A 1 83 ? 2.387 12.736 17.291 1.00 82.75 83 HIS A C 1
ATOM 671 O O . HIS A 1 83 ? 2.278 11.617 16.789 1.00 82.75 83 HIS A O 1
ATOM 677 N N . LYS A 1 84 ? 3.008 13.731 16.647 1.00 69.56 84 LYS A N 1
ATOM 678 C CA . LYS A 1 84 ? 3.517 13.641 15.269 1.00 69.56 84 LYS A CA 1
ATOM 679 C C . LYS A 1 84 ? 4.973 14.070 15.178 1.00 69.56 84 LYS A C 1
ATOM 681 O O . LYS A 1 84 ? 5.416 14.978 15.880 1.00 69.56 84 LYS A O 1
ATOM 686 N N . TYR A 1 85 ? 5.701 13.441 14.263 1.00 79.25 85 TYR A N 1
ATOM 687 C CA . TYR A 1 85 ? 7.018 13.909 13.853 1.00 79.25 85 TYR A CA 1
ATOM 688 C C . TYR A 1 85 ? 6.895 14.944 12.734 1.00 79.25 85 TYR A C 1
ATOM 690 O O . TYR A 1 85 ? 6.110 14.767 11.802 1.00 79.25 85 TYR A O 1
ATOM 698 N N . TYR A 1 86 ? 7.708 15.990 12.818 1.00 81.69 86 TYR A N 1
ATOM 699 C CA . TYR A 1 86 ? 7.820 17.057 11.828 1.00 81.69 86 TYR A CA 1
ATOM 700 C C . TYR A 1 86 ? 9.275 17.170 11.371 1.00 81.69 86 TYR A C 1
ATOM 702 O O . TYR A 1 86 ? 10.188 16.909 12.154 1.00 81.69 86 TYR A O 1
ATOM 710 N N . CYS A 1 87 ? 9.504 17.571 10.119 1.00 80.75 87 CYS A N 1
ATOM 711 C CA . CYS A 1 87 ? 10.825 18.038 9.700 1.00 80.75 87 CYS A CA 1
ATOM 712 C C . CYS A 1 87 ? 11.097 19.404 10.344 1.00 80.75 87 CYS A C 1
ATOM 714 O O . CYS A 1 87 ? 10.183 20.216 10.474 1.00 80.75 87 CYS A O 1
ATOM 716 N N . ASN A 1 88 ? 12.345 19.672 10.731 1.00 82.12 88 ASN A N 1
ATOM 717 C CA . ASN A 1 88 ? 12.719 20.943 11.371 1.00 82.12 88 ASN A CA 1
ATOM 718 C C . ASN A 1 88 ? 12.925 22.098 10.370 1.00 82.12 88 ASN A C 1
ATOM 720 O O . ASN A 1 88 ? 13.224 23.218 10.772 1.00 82.12 88 ASN A O 1
ATOM 724 N N . HIS A 1 89 ? 12.782 21.823 9.072 1.00 77.44 89 HIS A N 1
ATOM 725 C CA . HIS A 1 89 ? 12.620 22.826 8.024 1.00 77.44 89 HIS A CA 1
ATOM 726 C C . HIS A 1 89 ? 11.157 22.846 7.571 1.00 77.44 89 HIS A C 1
ATOM 728 O O . HIS A 1 89 ? 10.445 21.846 7.692 1.00 77.44 89 HIS A O 1
ATOM 734 N N . GLU A 1 90 ? 10.719 23.959 6.988 1.00 71.62 90 GLU A N 1
ATOM 735 C CA . GLU A 1 90 ? 9.379 24.058 6.412 1.00 71.62 90 GLU A CA 1
ATOM 736 C C . GLU A 1 90 ? 9.154 23.011 5.310 1.00 71.62 90 GLU A C 1
ATOM 738 O O . GLU A 1 90 ? 10.078 22.609 4.590 1.00 71.62 90 GLU A O 1
ATOM 743 N N . TRP A 1 91 ? 7.906 22.562 5.160 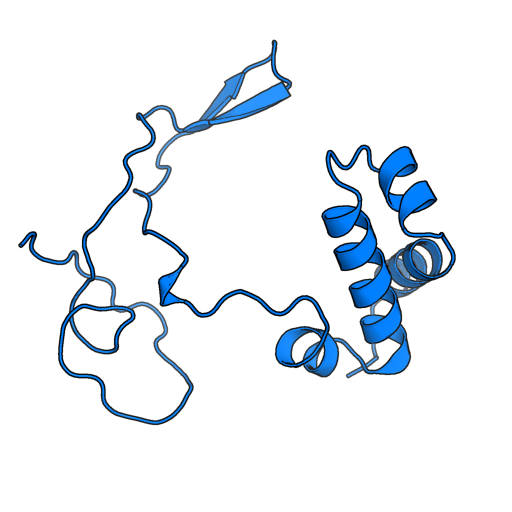1.00 65.31 91 TRP A N 1
ATOM 744 C CA . TRP A 1 91 ? 7.529 21.726 4.027 1.00 65.31 91 TRP A CA 1
ATOM 745 C C . TRP A 1 91 ? 7.447 22.592 2.770 1.00 65.31 91 TRP A C 1
ATOM 747 O O . TRP A 1 91 ? 6.562 23.436 2.644 1.00 65.31 91 TRP A O 1
ATOM 757 N N . GLN A 1 92 ? 8.367 22.368 1.835 1.00 63.16 92 GLN A N 1
ATOM 758 C CA . GLN A 1 92 ? 8.385 23.044 0.544 1.00 63.16 92 GLN A CA 1
ATOM 759 C C . GLN A 1 92 ? 7.928 22.080 -0.550 1.00 63.16 92 GLN A C 1
ATOM 761 O O . GLN A 1 92 ? 8.454 20.975 -0.696 1.00 63.16 92 GLN A O 1
ATOM 766 N N . GLN A 1 93 ? 6.931 22.506 -1.321 1.00 60.19 93 GLN A N 1
ATOM 767 C CA . GLN A 1 93 ? 6.396 21.740 -2.437 1.00 60.19 93 GLN A CA 1
ATOM 768 C C . GLN A 1 93 ? 7.271 21.951 -3.677 1.00 60.19 93 GLN A C 1
ATOM 770 O O . GLN A 1 93 ? 7.051 22.909 -4.419 1.00 60.19 93 GLN A O 1
ATOM 775 N N . MET A 1 94 ? 8.224 21.056 -3.935 1.00 62.62 94 MET A N 1
ATOM 776 C CA . MET A 1 94 ? 9.063 21.173 -5.127 1.00 62.62 94 MET A CA 1
ATOM 777 C C . MET A 1 94 ? 8.217 20.900 -6.379 1.00 62.62 94 MET A C 1
ATOM 779 O O . MET A 1 94 ? 7.599 19.842 -6.524 1.00 62.62 94 MET A O 1
ATOM 783 N N . THR A 1 95 ? 8.165 21.887 -7.273 1.00 57.84 95 THR A N 1
ATOM 784 C CA . THR A 1 95 ? 7.582 21.782 -8.623 1.00 57.84 95 THR A CA 1
ATOM 785 C C . THR A 1 95 ? 8.610 21.349 -9.669 1.00 57.84 95 THR A C 1
ATOM 787 O O . THR A 1 95 ? 8.243 21.068 -10.806 1.00 57.84 95 THR A O 1
ATOM 790 N N . GLU A 1 96 ? 9.883 21.288 -9.278 1.00 57.97 96 GLU A N 1
ATOM 791 C CA . GLU A 1 96 ? 10.999 20.799 -10.081 1.00 57.97 96 GLU A CA 1
ATOM 792 C C . GLU A 1 96 ? 10.806 19.339 -10.504 1.00 57.97 96 GLU A C 1
ATOM 794 O O . GLU A 1 96 ? 10.365 18.488 -9.727 1.00 57.97 96 GLU A O 1
ATOM 799 N N . ILE A 1 97 ? 11.226 19.048 -11.733 1.00 54.12 97 ILE A N 1
ATOM 800 C CA . ILE A 1 97 ? 11.425 17.693 -12.240 1.00 54.12 97 ILE A CA 1
ATOM 801 C C . ILE A 1 97 ? 12.941 17.580 -12.565 1.00 54.12 97 ILE A C 1
ATOM 803 O O . ILE A 1 97 ? 13.446 18.502 -13.200 1.00 54.12 97 ILE A O 1
ATOM 807 N N . PRO A 1 98 ? 13.676 16.542 -12.097 1.00 50.81 98 PRO A N 1
ATOM 808 C CA . PRO A 1 98 ? 15.128 16.296 -12.328 1.00 50.81 98 PRO A CA 1
ATOM 809 C C . PRO A 1 98 ? 15.598 16.195 -13.813 1.00 50.81 98 PRO A C 1
ATOM 811 O O . PRO A 1 98 ? 14.926 16.728 -14.681 1.00 50.81 98 PRO A O 1
ATOM 814 N N . PHE A 1 99 ? 16.717 15.516 -14.152 1.00 51.47 99 PHE A N 1
ATOM 815 C CA . PHE A 1 99 ? 17.157 15.271 -15.564 1.00 51.47 99 PHE A CA 1
ATOM 816 C C . PHE A 1 99 ? 17.278 13.792 -16.063 1.00 51.47 99 PHE A C 1
ATOM 818 O O . PHE A 1 99 ? 17.972 12.993 -15.442 1.00 51.47 99 PHE A O 1
ATOM 825 N N . GLY A 1 100 ? 16.620 13.428 -17.189 1.00 51.12 100 GLY A N 1
ATOM 826 C CA . GLY A 1 100 ? 16.460 12.050 -17.726 1.00 51.12 100 GLY A CA 1
ATOM 827 C C . GLY A 1 100 ? 15.001 11.571 -17.999 1.00 51.12 100 GLY A C 1
ATOM 828 O O . GLY A 1 100 ? 14.140 12.335 -18.427 1.00 51.12 100 GLY A O 1
ATOM 829 N N . ASN A 1 101 ? 14.736 10.273 -17.753 1.00 45.44 101 ASN A N 1
ATOM 830 C CA . ASN A 1 101 ? 13.418 9.574 -17.616 1.00 45.44 101 ASN A CA 1
ATOM 831 C C . ASN A 1 101 ? 12.359 10.447 -16.864 1.00 45.44 101 ASN A C 1
ATOM 833 O O . ASN A 1 101 ? 12.837 11.167 -16.024 1.00 45.44 101 ASN A O 1
ATOM 837 N N . PRO A 1 102 ? 10.999 10.455 -16.992 1.00 48.59 102 PRO A N 1
ATOM 838 C CA . PRO A 1 102 ? 10.150 11.477 -16.344 1.00 48.59 102 PRO A CA 1
ATOM 839 C C . PRO A 1 102 ? 9.948 11.336 -14.813 1.00 48.59 102 PRO A C 1
ATOM 841 O O . PRO A 1 102 ? 9.168 12.083 -14.232 1.00 48.59 102 PRO A O 1
ATOM 844 N N . TRP A 1 103 ? 10.740 10.499 -14.133 1.00 47.41 103 TRP A N 1
ATOM 845 C CA . TRP A 1 103 ? 11.399 10.877 -12.860 1.00 47.41 103 TRP A CA 1
ATOM 846 C C . TRP A 1 103 ? 12.058 12.284 -12.892 1.00 47.41 103 TRP A C 1
ATOM 848 O O . TRP A 1 103 ? 12.444 12.788 -11.843 1.00 47.41 103 TRP A O 1
ATOM 858 N N . HIS A 1 104 ? 12.315 12.839 -14.082 1.00 42.06 104 HIS A N 1
ATOM 859 C CA . HIS A 1 104 ? 13.478 13.666 -14.370 1.00 42.06 104 HIS A CA 1
ATOM 860 C C . HIS A 1 104 ? 13.398 14.569 -15.658 1.00 42.06 104 HIS A C 1
ATOM 862 O O . HIS A 1 104 ? 14.344 14.576 -16.424 1.00 42.06 104 HIS A O 1
ATOM 868 N N . GLY A 1 105 ? 12.358 15.346 -15.987 1.00 50.72 105 GLY A N 1
ATOM 869 C CA . GLY A 1 105 ? 12.523 16.591 -16.808 1.00 50.72 105 GLY A CA 1
ATOM 870 C C . GLY A 1 105 ? 13.390 16.620 -18.108 1.00 50.72 105 GLY A C 1
ATOM 871 O O . GLY A 1 105 ? 13.860 17.686 -18.498 1.00 50.72 105 GLY A O 1
ATOM 872 N N . GLY A 1 106 ? 13.615 15.496 -18.801 1.00 49.41 106 GLY A N 1
ATOM 873 C CA . GLY A 1 106 ? 14.565 15.353 -19.913 1.00 49.41 106 GLY A CA 1
ATOM 874 C C . GLY A 1 106 ? 14.180 14.200 -20.849 1.00 49.41 106 GLY A C 1
ATOM 875 O O . GLY A 1 106 ? 13.012 13.815 -20.923 1.00 49.41 106 GLY A O 1
ATOM 876 N N . LYS A 1 107 ? 15.130 13.633 -21.612 1.00 50.91 107 LYS A N 1
ATOM 877 C CA . LYS A 1 107 ? 14.812 12.498 -22.504 1.00 50.91 107 LYS A CA 1
ATOM 878 C C . LYS A 1 107 ? 14.798 11.160 -21.755 1.00 50.91 107 LYS A C 1
ATOM 880 O O . LYS A 1 107 ? 15.822 10.700 -21.265 1.00 50.91 107 LYS A O 1
ATOM 885 N N . TRP A 1 108 ? 13.637 10.505 -21.768 1.00 48.22 108 TRP A N 1
ATOM 886 C CA . TRP A 1 108 ? 13.425 9.095 -21.411 1.00 48.22 108 TRP A CA 1
ATOM 887 C C . TRP A 1 108 ? 13.971 8.135 -22.474 1.00 48.22 108 TRP A C 1
ATOM 889 O O . TRP A 1 108 ? 13.918 8.439 -23.670 1.00 48.22 108 TRP A O 1
ATOM 899 N N . HIS A 1 109 ? 14.446 6.959 -22.051 1.00 54.00 109 HIS A N 1
ATOM 900 C CA . HIS A 1 109 ? 14.745 5.814 -22.919 1.00 54.00 109 HIS A CA 1
ATOM 901 C C . HIS A 1 109 ? 14.548 4.495 -22.141 1.00 54.00 109 HIS A C 1
ATOM 903 O O . HIS A 1 109 ? 15.003 4.390 -21.006 1.00 54.00 109 HIS A O 1
ATOM 909 N N . GLY A 1 110 ? 13.927 3.483 -22.762 1.00 46.59 110 GLY A N 1
ATOM 910 C CA . GLY A 1 110 ? 13.756 2.132 -22.191 1.00 46.59 110 GLY A CA 1
ATOM 911 C C . GLY A 1 110 ? 12.373 1.837 -21.585 1.00 46.59 110 GLY A C 1
ATOM 912 O O . GLY A 1 110 ? 11.597 2.740 -21.303 1.00 46.59 110 GLY A O 1
ATOM 913 N N . THR A 1 111 ? 12.030 0.555 -21.451 1.00 45.25 111 THR A N 1
ATOM 914 C CA . THR A 1 111 ? 10.748 0.036 -20.914 1.00 45.25 111 THR A CA 1
ATOM 915 C C . THR A 1 111 ? 10.790 -0.101 -19.366 1.00 45.25 111 THR A C 1
ATOM 917 O O . THR A 1 111 ? 11.809 0.248 -18.771 1.00 45.25 111 THR A O 1
ATOM 920 N N . PRO A 1 112 ? 9.709 -0.492 -18.645 1.00 48.00 112 PRO A N 1
ATOM 921 C CA . PRO A 1 112 ? 9.561 -0.137 -17.225 1.00 48.00 112 PRO A CA 1
ATOM 922 C C . PRO A 1 112 ? 10.499 -0.891 -16.264 1.00 48.00 112 PRO A C 1
ATOM 924 O O . PRO A 1 112 ? 10.231 -2.022 -15.863 1.00 48.00 112 PRO A O 1
ATOM 927 N N . GLY A 1 113 ? 11.544 -0.192 -15.813 1.00 51.00 113 GLY A N 1
ATOM 928 C CA . GLY A 1 113 ? 12.485 -0.628 -14.777 1.00 51.00 113 GLY A CA 1
ATOM 929 C C . GLY A 1 113 ? 13.909 -0.788 -15.329 1.00 51.00 113 GLY A C 1
ATOM 930 O O . GLY A 1 113 ? 14.096 -1.419 -16.359 1.00 51.00 113 GLY A O 1
ATOM 931 N N . ARG A 1 114 ? 14.963 -0.259 -14.697 1.00 52.22 114 ARG A N 1
ATOM 932 C CA . ARG A 1 114 ? 15.073 0.466 -13.414 1.00 52.22 114 ARG A CA 1
ATOM 933 C C . ARG A 1 114 ? 15.869 1.761 -13.611 1.00 52.22 114 ARG A C 1
ATOM 935 O O . ARG A 1 114 ? 16.790 1.781 -14.418 1.00 52.22 114 ARG A O 1
ATOM 942 N N . ASP A 1 115 ? 15.607 2.761 -12.775 1.00 45.25 115 ASP A N 1
ATOM 943 C CA . ASP A 1 115 ? 16.663 3.654 -12.282 1.00 45.25 115 ASP A CA 1
ATOM 944 C C . ASP A 1 115 ? 16.838 3.359 -10.785 1.00 45.25 115 ASP A C 1
ATOM 946 O O . ASP A 1 115 ? 15.878 2.981 -10.104 1.00 45.25 115 ASP A O 1
ATOM 950 N N . THR A 1 116 ? 18.074 3.423 -10.298 1.00 49.97 116 THR A N 1
ATOM 951 C CA . THR A 1 116 ? 18.473 2.981 -8.955 1.00 49.97 116 THR A CA 1
ATOM 952 C C . THR A 1 116 ? 19.204 4.051 -8.144 1.00 49.97 116 THR A C 1
ATOM 954 O O . THR A 1 116 ? 19.721 3.721 -7.080 1.00 49.97 116 THR A O 1
ATOM 957 N N . GLY A 1 117 ? 19.217 5.320 -8.581 1.00 47.19 117 GLY A N 1
ATOM 958 C CA . GLY A 1 117 ? 19.563 6.431 -7.680 1.00 47.19 117 GLY A CA 1
ATOM 959 C C . GLY A 1 117 ? 20.445 7.552 -8.229 1.00 47.19 117 GLY A C 1
ATOM 960 O O . GLY A 1 117 ? 21.152 8.177 -7.441 1.00 47.19 117 GLY A O 1
ATOM 961 N N . THR A 1 118 ? 20.409 7.856 -9.528 1.00 43.97 118 THR A N 1
ATOM 962 C CA . THR A 1 118 ? 21.239 8.927 -10.125 1.00 43.97 118 THR A CA 1
ATOM 963 C C . THR A 1 118 ? 20.606 10.329 -10.011 1.00 43.97 118 THR A C 1
ATOM 965 O O . THR A 1 118 ? 20.507 11.073 -10.982 1.00 43.97 118 THR A O 1
ATOM 968 N N . TYR A 1 119 ? 20.156 10.716 -8.810 1.00 50.38 119 TYR A N 1
ATOM 969 C CA . TYR A 1 119 ? 19.509 12.018 -8.586 1.00 50.38 119 TYR A CA 1
ATOM 970 C C . TYR A 1 119 ? 20.519 13.177 -8.549 1.00 50.38 119 TYR A C 1
ATOM 972 O O . TYR A 1 119 ? 21.310 13.296 -7.611 1.00 50.38 119 TYR A O 1
ATOM 980 N N . VAL A 1 120 ? 20.394 14.095 -9.508 1.00 45.06 120 VAL A N 1
ATOM 981 C CA . VAL A 1 120 ? 20.934 15.463 -9.454 1.00 45.06 120 VAL A CA 1
ATOM 982 C C . VAL A 1 120 ? 19.751 16.425 -9.623 1.00 45.06 120 VAL A C 1
ATOM 984 O O . VAL A 1 120 ? 18.826 16.128 -10.380 1.00 45.06 120 VAL A O 1
ATOM 987 N N . GLY A 1 121 ? 19.737 17.533 -8.873 1.00 42.66 121 GLY A N 1
ATOM 988 C CA . GLY A 1 121 ? 18.607 18.474 -8.849 1.00 42.66 121 GLY A CA 1
ATOM 989 C C . GLY A 1 121 ? 18.301 19.083 -10.222 1.00 42.66 121 GLY A C 1
ATOM 990 O O . GLY A 1 121 ? 19.216 19.357 -10.998 1.00 42.66 121 GLY A O 1
ATOM 991 N N . GLY A 1 122 ? 17.012 19.270 -10.518 1.00 40.91 122 GLY A N 1
ATOM 992 C CA . GLY A 1 122 ? 16.548 19.888 -11.762 1.00 40.91 122 GLY A CA 1
ATOM 993 C C . GLY A 1 122 ? 16.634 21.415 -11.728 1.00 40.91 122 GLY A C 1
ATOM 994 O O . GLY A 1 122 ? 16.700 22.024 -10.664 1.00 40.91 122 GLY A O 1
ATOM 995 N N . SER A 1 123 ? 16.615 22.042 -12.902 1.00 39.50 123 SER A N 1
ATOM 996 C CA . SER A 1 123 ? 16.484 23.496 -13.037 1.00 39.50 123 SER A CA 1
ATOM 997 C C . SER A 1 123 ? 15.014 23.919 -13.009 1.00 39.50 123 SER A C 1
ATOM 999 O O . SER A 1 123 ? 14.177 23.281 -13.648 1.00 39.50 123 SER A O 1
ATOM 1001 N N . VAL A 1 124 ? 14.715 25.026 -12.329 1.00 39.91 124 VAL A N 1
ATOM 1002 C CA . VAL A 1 124 ? 13.389 25.665 -12.355 1.00 39.91 124 VAL A CA 1
ATOM 1003 C C . VAL A 1 124 ? 13.086 26.212 -13.762 1.00 39.91 124 VAL A C 1
ATOM 1005 O O . VAL A 1 124 ? 14.003 26.671 -14.448 1.00 39.91 124 VAL A O 1
ATOM 1008 N N . PHE A 1 125 ? 11.813 26.165 -14.166 1.00 40.19 125 PHE A N 1
ATOM 1009 C CA . PHE A 1 125 ? 11.250 26.851 -15.339 1.00 40.19 125 PHE A CA 1
ATOM 1010 C C . PHE A 1 125 ? 10.430 28.068 -14.892 1.00 40.19 125 PHE A C 1
ATOM 1012 O O . PHE A 1 125 ? 9.715 27.922 -13.873 1.00 40.19 125 PHE A O 1
#

Foldseek 3Di:
DLDDDVVLLVVLVVLLVDDLVVQCVVVVPPDSVVSVLSNQLSVCCNPPNDVCSQPPTPPHDDDPVPDFDWDDLPDWDQDPVVRDIDRPDDTDRHPWQAPEDRVHDYHYDDDDDDDDDPDDTGDDD

Solvent-accessible surface area (backbone atoms only — not comparable to full-atom values): 7722 Å² total; per-residue (Å²): 100,73,86,62,63,66,68,60,51,52,51,30,49,54,44,45,72,44,53,36,66,53,45,15,62,80,67,65,46,96,42,58,71,60,18,39,36,48,25,44,38,23,43,35,32,73,76,62,5,53,61,49,29,73,78,70,30,55,74,64,81,76,66,71,93,70,66,68,47,63,75,81,74,87,48,71,45,76,42,76,96,75,76,41,77,41,54,77,59,82,92,54,82,43,84,58,42,25,72,28,42,87,87,6,68,52,73,61,83,84,72,101,75,83,86,91,77,89,82,56,88,42,73,82,131

Sequence (125 aa):
GQDFFPQMRQCMQHLSSMTPEQVQEEYGYPNIRMASAIHNRSTDFLARGFEWTLLYGQPTNQAMHRYKIAPKCCSMSFNQSSHKYYCNHEWQQMTEIPFGNPWHGGKWHGTPGRDTGTYVGGSVF